Protein AF-A0A8W8NUX2-F1 (afdb_monomer_lite)

Foldseek 3Di:
DDDDDPDPPDDDDPVVVVVVVVPPCVQVDDPVRLVVDDAQDKDWDDDPLKIWIWGRHVGIDIFIDSPFDFPDDQDWDWDQDPVRDTDTHGDTRRRVVCVVPVCPVVVLCVQLPDDCPPVDDDPVVVVVSSVVSVVLVVVVVVCCVVDPQDDPPDDRCRSVNSVD

pLDDT: mean 74.93, std 14.91, range [36.78, 92.5]

Structure (mmCIF, N/CA/C/O backbone):
data_AF-A0A8W8NUX2-F1
#
_entry.id   AF-A0A8W8NUX2-F1
#
loop_
_atom_site.group_PDB
_atom_site.id
_atom_site.type_symbol
_atom_site.label_atom_id
_atom_site.label_alt_id
_atom_site.label_comp_id
_atom_site.label_asym_id
_atom_site.label_entity_id
_atom_site.label_seq_id
_atom_site.pdbx_PDB_ins_code
_atom_site.Cartn_x
_atom_site.Cartn_y
_atom_site.Cartn_z
_atom_site.occupancy
_atom_site.B_iso_or_equiv
_atom_site.auth_seq_id
_atom_site.auth_comp_id
_atom_site.auth_asym_id
_atom_site.auth_atom_id
_atom_site.pdbx_PDB_model_num
ATOM 1 N N . MET A 1 1 ? -48.167 16.333 -27.980 1.00 40.44 1 MET A N 1
ATOM 2 C CA . MET A 1 1 ? -46.763 15.933 -28.190 1.00 40.44 1 MET A CA 1
ATOM 3 C C . MET A 1 1 ? -46.136 15.987 -26.818 1.00 40.44 1 MET A C 1
ATOM 5 O O . MET A 1 1 ? -45.872 17.069 -26.327 1.00 40.44 1 MET A O 1
ATOM 9 N N . SER A 1 2 ? -46.186 14.846 -26.142 1.00 36.78 2 SER A N 1
ATOM 10 C CA . SER A 1 2 ? -45.838 14.656 -24.738 1.00 36.78 2 SER A CA 1
ATOM 11 C C . SER A 1 2 ? -44.334 14.479 -24.603 1.00 36.78 2 SER A C 1
ATOM 13 O O . SER A 1 2 ? -43.760 13.656 -25.316 1.00 36.78 2 SER A O 1
ATOM 15 N N . ASP A 1 3 ? -43.755 15.251 -23.692 1.00 39.81 3 ASP A N 1
ATOM 16 C CA . ASP A 1 3 ? -42.378 15.144 -23.232 1.00 39.81 3 ASP A CA 1
ATOM 17 C C . ASP A 1 3 ? -42.081 13.716 -22.756 1.00 39.81 3 ASP A C 1
ATOM 19 O O . ASP A 1 3 ? -42.798 13.162 -21.923 1.00 39.81 3 ASP A O 1
ATOM 23 N N . SER A 1 4 ? -41.033 13.115 -23.314 1.00 49.38 4 SER A N 1
ATOM 24 C CA . SER A 1 4 ? -40.472 11.834 -22.886 1.00 49.38 4 SER A CA 1
ATOM 25 C C . SER A 1 4 ? -38.969 12.010 -22.692 1.00 49.38 4 SER A C 1
ATOM 27 O O . SER A 1 4 ? -38.170 11.596 -23.527 1.00 49.38 4 SER A O 1
ATOM 29 N N . GLU A 1 5 ? -38.600 12.693 -21.617 1.00 44.50 5 GLU A N 1
ATOM 30 C CA . GLU A 1 5 ? -37.220 12.812 -21.137 1.00 44.50 5 GLU A CA 1
ATOM 31 C C . GLU A 1 5 ? -37.269 12.984 -19.610 1.00 44.50 5 GLU A C 1
ATOM 33 O O . GLU A 1 5 ? -37.022 14.054 -19.063 1.00 44.50 5 GLU A O 1
ATOM 38 N N . SER A 1 6 ? -37.697 11.939 -18.900 1.00 45.03 6 SER A N 1
ATOM 39 C CA . SER A 1 6 ? -37.721 11.945 -17.432 1.00 45.03 6 SER A CA 1
ATOM 40 C C . SER A 1 6 ? -37.634 10.533 -16.856 1.00 45.03 6 SER A C 1
ATOM 42 O O . SER A 1 6 ? -38.534 10.134 -16.138 1.00 45.03 6 SER A O 1
ATOM 44 N N . ASP A 1 7 ? -36.601 9.757 -17.192 1.00 41.69 7 ASP A N 1
ATOM 45 C CA . ASP A 1 7 ? -36.421 8.406 -16.620 1.00 41.69 7 ASP A CA 1
ATOM 46 C C . ASP A 1 7 ? -34.941 7.960 -16.561 1.00 41.69 7 ASP A C 1
ATOM 48 O O . ASP A 1 7 ? -34.638 6.787 -16.770 1.00 41.69 7 ASP A O 1
ATOM 52 N N . LEU A 1 8 ? -33.978 8.864 -16.319 1.00 41.22 8 LEU A N 1
ATOM 53 C CA . LEU A 1 8 ? -32.553 8.473 -16.272 1.00 41.22 8 LEU A CA 1
ATOM 54 C C . LEU A 1 8 ? -31.684 9.112 -15.172 1.00 41.22 8 LEU A C 1
ATOM 56 O O . LEU A 1 8 ? -30.469 9.057 -15.298 1.00 41.22 8 LEU A O 1
ATOM 60 N N . ASP A 1 9 ? -32.242 9.638 -14.077 1.00 43.09 9 ASP A N 1
ATOM 61 C CA . ASP A 1 9 ? -31.419 10.267 -13.017 1.00 43.09 9 ASP A CA 1
ATOM 62 C C . ASP A 1 9 ? -31.911 9.993 -11.579 1.00 43.09 9 ASP A C 1
ATOM 64 O O . ASP A 1 9 ? -31.866 10.862 -10.712 1.00 43.09 9 ASP A O 1
ATOM 68 N N . GLU A 1 10 ? -32.379 8.774 -11.281 1.00 42.22 10 GLU A N 1
ATOM 69 C CA . GLU A 1 10 ? -32.791 8.428 -9.905 1.00 42.22 10 GLU A CA 1
ATOM 70 C C . GLU A 1 10 ? -32.330 7.037 -9.438 1.00 42.22 10 GLU A C 1
ATOM 72 O O . GLU A 1 10 ? -33.014 6.359 -8.681 1.00 42.22 10 GLU A O 1
ATOM 77 N N . TRP A 1 11 ? -31.147 6.597 -9.877 1.00 43.09 11 TRP A N 1
ATOM 78 C CA . TRP A 1 11 ? -30.525 5.354 -9.401 1.00 43.09 11 TRP A CA 1
ATOM 79 C C . TRP A 1 11 ? -28.997 5.496 -9.331 1.00 43.09 11 TRP A C 1
ATOM 81 O O . TRP A 1 11 ? -28.315 5.191 -10.304 1.00 43.09 11 TRP A O 1
ATOM 91 N N . SER A 1 12 ? -28.443 5.932 -8.192 1.00 43.16 12 SER A N 1
ATOM 92 C CA . SER A 1 12 ? -27.054 5.564 -7.817 1.00 43.16 12 SER A CA 1
ATOM 93 C C . SER A 1 12 ? -26.646 5.875 -6.377 1.00 43.16 12 SER A C 1
ATOM 95 O O . SER A 1 12 ? -25.692 5.274 -5.890 1.00 43.16 12 SER A O 1
ATOM 97 N N . ASP A 1 13 ? -27.327 6.787 -5.677 1.00 39.59 13 ASP A N 1
ATOM 98 C CA . ASP A 1 13 ? -26.738 7.358 -4.452 1.00 39.59 13 ASP A CA 1
ATOM 99 C C . ASP A 1 13 ? -27.322 6.808 -3.140 1.00 39.59 13 ASP A C 1
ATOM 101 O O . ASP A 1 13 ? -26.646 6.837 -2.112 1.00 39.59 13 ASP A O 1
ATOM 105 N N . ALA A 1 14 ? -28.550 6.279 -3.149 1.00 41.34 14 ALA A N 1
ATOM 106 C CA . ALA A 1 14 ? -29.195 5.758 -1.938 1.00 41.34 14 ALA A CA 1
ATOM 107 C C . ALA A 1 14 ? -28.736 4.331 -1.582 1.00 41.34 14 ALA A C 1
ATOM 109 O O . ALA A 1 14 ? -28.456 4.047 -0.419 1.00 41.34 14 ALA A O 1
ATOM 110 N N . GLU A 1 15 ? -28.581 3.463 -2.583 1.00 45.12 15 GLU A N 1
ATOM 111 C CA . GLU A 1 15 ? -28.219 2.048 -2.401 1.00 45.12 15 GLU A CA 1
ATOM 112 C C . GLU A 1 15 ? -26.775 1.895 -1.881 1.00 45.12 15 GLU A C 1
ATOM 114 O O . GLU A 1 15 ? -26.514 1.168 -0.926 1.00 45.12 15 GLU A O 1
ATOM 119 N N . TYR A 1 16 ? -25.848 2.714 -2.396 1.00 43.38 16 TYR A N 1
ATOM 120 C CA . TYR A 1 16 ? -24.427 2.684 -2.022 1.00 43.38 16 TYR A CA 1
ATOM 121 C C . TYR A 1 16 ? -24.158 3.106 -0.563 1.00 43.38 16 TYR A C 1
ATOM 123 O O . TYR A 1 16 ? -23.152 2.728 0.042 1.00 43.38 16 TYR A O 1
ATOM 131 N N . VAL A 1 17 ? -25.039 3.929 0.015 1.00 44.38 17 VAL A N 1
ATOM 132 C CA . VAL A 1 17 ? -24.924 4.401 1.406 1.00 44.38 17 VAL A CA 1
ATOM 133 C C . VAL A 1 17 ? -25.551 3.407 2.386 1.00 44.38 17 VAL A C 1
ATOM 135 O O . VAL A 1 17 ? -25.125 3.349 3.544 1.00 44.38 17 VAL A O 1
ATOM 138 N N . ASP A 1 18 ? -26.518 2.602 1.944 1.00 49.53 18 ASP A N 1
ATOM 139 C CA . ASP A 1 18 ? -27.161 1.589 2.782 1.00 49.53 18 ASP A CA 1
ATOM 140 C C . ASP A 1 18 ? -26.286 0.342 2.978 1.00 49.53 18 ASP A C 1
ATOM 142 O O . ASP A 1 18 ? -26.246 -0.187 4.090 1.00 49.53 18 ASP A O 1
ATOM 146 N N . ASP A 1 19 ? -25.449 -0.029 2.006 1.00 51.81 19 ASP A N 1
ATOM 147 C CA . ASP A 1 19 ? -24.466 -1.117 2.162 1.00 51.81 19 ASP A CA 1
ATOM 148 C C . ASP A 1 19 ? -23.425 -0.832 3.262 1.00 51.81 19 ASP A C 1
ATOM 150 O O . ASP A 1 19 ? -22.966 -1.724 3.979 1.00 51.81 19 ASP A O 1
ATOM 154 N N . LEU A 1 20 ? -23.074 0.443 3.462 1.00 52.81 20 LEU A N 1
ATOM 155 C CA . LEU A 1 20 ? -22.182 0.884 4.541 1.00 52.81 20 LEU A CA 1
ATOM 156 C C . LEU A 1 20 ? -22.854 0.854 5.921 1.00 52.81 20 LEU A C 1
ATOM 158 O O . LEU A 1 20 ? -22.151 0.754 6.927 1.00 52.81 20 LEU A O 1
ATOM 162 N N . LYS A 1 21 ? -24.190 0.930 5.974 1.00 59.62 21 LYS A N 1
ATOM 163 C CA . LYS A 1 21 ? -24.982 0.724 7.198 1.00 59.62 21 LYS A CA 1
ATOM 164 C C . LYS A 1 21 ? -25.287 -0.756 7.451 1.00 59.62 21 LYS A C 1
ATOM 166 O O . LYS A 1 21 ? -25.570 -1.104 8.593 1.00 59.62 21 LYS A O 1
ATOM 171 N N . ALA A 1 22 ? -25.238 -1.604 6.419 1.00 58.16 22 ALA A N 1
ATOM 172 C CA . ALA A 1 22 ? -25.457 -3.048 6.528 1.00 58.16 22 ALA A CA 1
ATOM 173 C C . ALA A 1 22 ? -24.352 -3.742 7.340 1.00 58.16 22 ALA A C 1
ATOM 175 O O . ALA A 1 22 ? -24.603 -4.717 8.050 1.00 58.16 22 ALA A O 1
ATOM 176 N N . PHE A 1 23 ? -23.131 -3.200 7.302 1.00 61.91 23 PHE A N 1
ATOM 177 C CA . PHE A 1 23 ? -22.103 -3.547 8.274 1.00 61.91 23 PHE A CA 1
ATOM 178 C C . PHE A 1 23 ? -22.431 -2.878 9.604 1.00 61.91 23 PHE A C 1
ATOM 180 O O . PHE A 1 23 ? -22.170 -1.692 9.796 1.00 61.91 23 PHE A O 1
ATOM 187 N N . ASP A 1 24 ? -23.006 -3.675 10.501 1.00 61.78 24 ASP A N 1
ATOM 188 C CA . ASP A 1 24 ? -23.378 -3.303 11.862 1.00 61.78 24 ASP A CA 1
ATOM 189 C C . ASP A 1 24 ? -22.364 -2.320 12.481 1.00 61.78 24 ASP A C 1
ATOM 191 O O . ASP A 1 24 ? -21.147 -2.569 12.475 1.00 61.78 24 ASP A O 1
ATOM 195 N N . LEU A 1 25 ? -22.863 -1.202 13.027 1.00 63.38 25 LEU A N 1
ATOM 196 C CA . LEU A 1 25 ? -22.059 -0.133 13.654 1.00 63.38 25 LEU A CA 1
ATOM 197 C C . LEU A 1 25 ? -21.085 -0.677 14.713 1.00 63.38 25 LEU A C 1
ATOM 199 O O . LEU A 1 25 ? -20.059 -0.060 14.999 1.00 63.38 25 LEU A O 1
ATOM 203 N N . ASP A 1 26 ? -21.373 -1.865 15.237 1.00 73.31 26 ASP A N 1
ATOM 204 C CA . ASP A 1 26 ? -20.578 -2.613 16.197 1.00 73.31 26 ASP A CA 1
ATOM 205 C C . ASP A 1 26 ? -19.160 -2.954 15.722 1.00 73.31 26 ASP A C 1
ATOM 207 O O . ASP A 1 26 ? -18.264 -3.121 16.561 1.00 73.31 26 ASP A O 1
ATOM 211 N N . LEU A 1 27 ? -18.898 -3.052 14.411 1.00 81.44 27 LEU A N 1
ATOM 212 C CA . LEU A 1 27 ? -17.530 -3.270 13.923 1.00 81.44 27 LEU A CA 1
ATOM 213 C C . LEU A 1 27 ? -16.672 -2.003 14.080 1.00 81.44 27 LEU A C 1
ATOM 215 O O . LEU A 1 27 ? -15.471 -2.090 14.362 1.00 81.44 27 LEU A O 1
ATOM 219 N N . VAL A 1 28 ? -17.278 -0.821 13.938 1.00 82.50 28 VAL A N 1
ATOM 220 C CA . VAL A 1 28 ? -16.590 0.470 14.030 1.00 82.50 28 VAL A CA 1
ATOM 221 C C . VAL A 1 28 ? -16.420 0.857 15.497 1.00 82.50 28 VAL A C 1
ATOM 223 O O . VAL A 1 28 ? -17.295 1.432 16.134 1.00 82.50 28 VAL A O 1
ATOM 226 N N . LYS A 1 29 ? -15.236 0.582 16.048 1.00 82.19 29 LYS A N 1
ATOM 227 C CA . LYS A 1 29 ? -14.928 0.891 17.449 1.00 82.19 29 LYS A CA 1
ATOM 228 C C . LYS A 1 29 ? -14.687 2.384 17.662 1.00 82.19 29 LYS A C 1
ATOM 230 O O . LYS A 1 29 ? -13.935 3.029 16.920 1.00 82.19 29 LYS A O 1
ATOM 235 N N . SER A 1 30 ? -15.225 2.917 18.759 1.00 84.50 30 SER A N 1
ATOM 236 C CA . SER A 1 30 ? -14.923 4.279 19.208 1.00 84.50 30 SER A CA 1
ATOM 237 C C . SER A 1 30 ? -13.442 4.427 19.583 1.00 84.50 30 SER A C 1
ATOM 239 O O . SER A 1 30 ? -12.753 3.465 19.927 1.00 84.50 30 SER A O 1
ATOM 241 N N . LYS A 1 31 ? -12.914 5.659 19.584 1.00 82.25 31 LYS A N 1
ATOM 242 C CA . LYS A 1 31 ? -11.510 5.930 19.959 1.00 82.25 31 LYS A CA 1
ATOM 243 C C . LYS A 1 31 ? -11.175 5.447 21.375 1.00 82.25 31 LYS A C 1
ATOM 245 O O . LYS A 1 31 ? -10.031 5.065 21.623 1.00 82.25 31 LYS A O 1
ATOM 250 N N . SER A 1 32 ? -12.133 5.502 22.300 1.00 85.56 32 SER A N 1
ATOM 251 C CA . SER A 1 32 ? -11.970 5.032 23.682 1.00 85.56 32 SER A CA 1
ATOM 252 C C . SER A 1 32 ? -11.866 3.506 23.748 1.00 85.56 32 SER A C 1
ATOM 254 O O . SER A 1 32 ? -10.977 2.985 24.418 1.00 85.56 32 SER A O 1
ATOM 256 N N . GLU A 1 33 ? -12.712 2.797 23.008 1.00 84.94 33 GLU A N 1
ATOM 257 C CA . GLU A 1 33 ? -12.720 1.333 22.899 1.00 84.94 33 GLU A CA 1
ATOM 258 C C . GLU A 1 33 ? -11.460 0.828 22.199 1.00 84.94 33 GLU A C 1
ATOM 260 O O . GLU A 1 33 ? -10.747 -0.028 22.719 1.00 84.94 33 GLU A O 1
ATOM 265 N N . ALA A 1 34 ? -11.09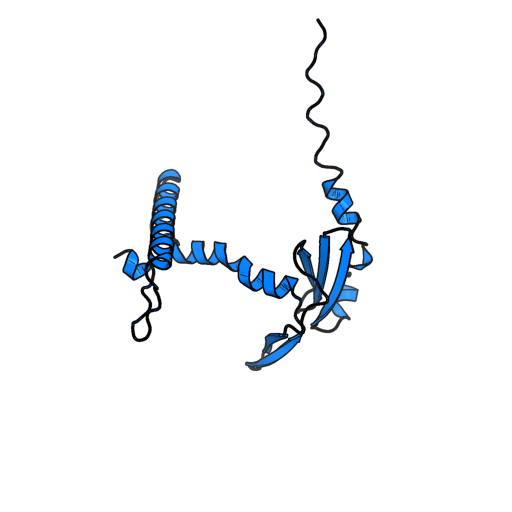1 1.463 21.087 1.00 84.62 34 ALA A N 1
ATOM 266 C CA . ALA A 1 34 ? -9.881 1.169 20.332 1.00 84.62 34 ALA A CA 1
ATOM 267 C C . ALA A 1 34 ? -8.585 1.333 21.146 1.00 84.62 34 ALA A C 1
ATOM 269 O O . ALA A 1 34 ? -7.553 0.795 20.750 1.00 84.62 34 ALA A O 1
ATOM 270 N N . ARG A 1 35 ? -8.585 2.107 22.242 1.00 85.12 35 ARG A N 1
ATOM 271 C CA . ARG A 1 35 ? -7.427 2.239 23.148 1.00 85.12 35 ARG A CA 1
ATOM 272 C C . ARG A 1 35 ? -7.321 1.099 24.157 1.00 85.12 35 ARG A C 1
ATOM 274 O O . ARG A 1 35 ? -6.215 0.829 24.608 1.00 85.12 35 ARG A O 1
ATOM 281 N N . LYS A 1 36 ? -8.443 0.472 24.513 1.00 89.19 36 LYS A N 1
ATOM 282 C CA . LYS A 1 36 ? -8.492 -0.642 25.471 1.00 89.19 36 LYS A CA 1
ATOM 283 C C . LYS A 1 36 ? -8.071 -1.967 24.833 1.00 89.19 36 LYS A C 1
ATOM 285 O O . LYS A 1 36 ? -7.644 -2.871 25.540 1.00 89.19 36 LYS A O 1
ATOM 290 N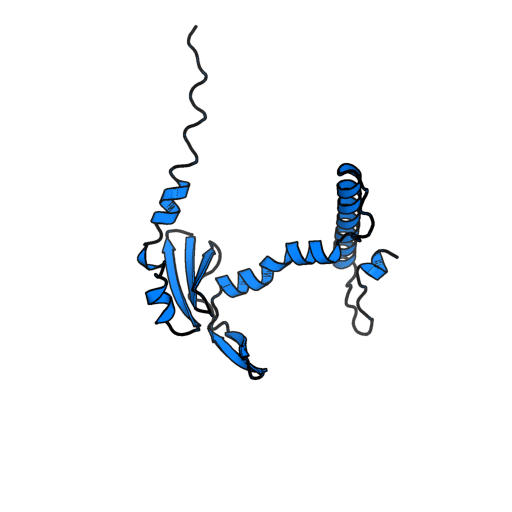 N . LEU A 1 37 ? -8.193 -2.075 23.512 1.00 87.81 37 LEU A N 1
ATOM 291 C CA . LEU A 1 37 ? -7.891 -3.296 22.774 1.00 87.81 37 LEU A CA 1
ATOM 292 C C . LEU A 1 37 ? -6.377 -3.503 22.596 1.00 87.81 37 LEU A C 1
ATOM 294 O O . LEU A 1 37 ? -5.656 -2.540 22.299 1.00 87.81 37 LEU A O 1
ATOM 298 N N . PRO A 1 38 ? -5.886 -4.748 22.748 1.00 87.56 38 PRO A N 1
ATOM 299 C CA . PRO A 1 38 ? -4.479 -5.067 22.557 1.00 87.56 38 PRO A CA 1
ATOM 300 C C . PRO A 1 38 ? -4.074 -4.940 21.083 1.00 87.56 38 PRO A C 1
ATOM 302 O O . PRO A 1 38 ? -4.888 -5.065 20.167 1.00 87.56 38 PRO A O 1
ATOM 305 N N . ARG A 1 39 ? -2.781 -4.707 20.844 1.00 84.50 39 ARG A N 1
ATOM 306 C CA . ARG A 1 39 ? -2.213 -4.723 19.491 1.00 84.50 39 ARG A CA 1
ATOM 307 C C . ARG A 1 39 ? -2.269 -6.143 18.923 1.00 84.50 39 ARG A C 1
ATOM 309 O O . ARG A 1 39 ? -1.882 -7.081 19.609 1.00 84.50 39 ARG A O 1
ATOM 316 N N . GLY A 1 40 ? -2.720 -6.278 17.681 1.00 81.81 40 GLY A N 1
ATOM 317 C CA . GLY A 1 40 ? -3.020 -7.557 17.038 1.00 81.81 40 GLY A CA 1
ATOM 318 C C . GLY A 1 40 ? -4.473 -8.010 17.210 1.00 81.81 40 GLY A C 1
ATOM 319 O O . GLY A 1 40 ? -4.840 -9.035 16.650 1.00 81.81 40 GLY A O 1
ATOM 320 N N . TYR A 1 41 ? -5.313 -7.266 17.944 1.00 86.56 41 TYR A N 1
ATOM 321 C CA . TYR A 1 41 ? -6.752 -7.535 17.967 1.00 86.56 41 TYR A CA 1
ATOM 322 C C . TYR A 1 41 ? -7.346 -7.410 16.560 1.00 86.56 41 TYR A C 1
ATOM 324 O O . TYR A 1 41 ? -7.032 -6.458 15.838 1.00 86.56 41 TYR A O 1
ATOM 332 N N . PHE A 1 42 ? -8.231 -8.337 16.206 1.00 86.88 42 PHE A N 1
ATOM 333 C CA . PHE A 1 42 ? -9.007 -8.286 14.978 1.00 86.88 42 PHE A CA 1
ATOM 334 C C . PHE A 1 42 ? -10.443 -8.759 15.218 1.00 86.88 42 PHE A C 1
ATOM 336 O O . PHE A 1 42 ? -10.697 -9.551 16.123 1.00 86.88 42 PHE A O 1
ATOM 343 N N . ASP A 1 43 ? -11.366 -8.251 14.410 1.00 87.19 43 ASP A N 1
ATOM 344 C CA . ASP A 1 43 ? -12.769 -8.672 14.342 1.00 87.19 43 ASP A CA 1
ATOM 345 C C . ASP A 1 43 ? -13.230 -8.533 12.885 1.00 87.19 43 ASP A C 1
ATOM 347 O O . ASP A 1 43 ? -12.613 -7.808 12.096 1.00 87.19 43 ASP A O 1
ATOM 351 N N . TRP A 1 44 ? -14.286 -9.238 12.501 1.00 86.56 44 TRP A N 1
ATOM 352 C CA . TRP A 1 44 ? -14.788 -9.207 11.133 1.00 86.56 44 TRP A CA 1
ATOM 353 C C . TRP A 1 44 ? -16.287 -9.479 11.058 1.00 86.56 44 TRP A C 1
ATOM 355 O O . TRP A 1 44 ? -16.876 -10.124 11.925 1.00 86.56 44 TRP A O 1
ATOM 365 N N . ARG A 1 45 ? -16.912 -8.957 10.006 1.00 86.06 45 ARG A N 1
ATOM 366 C CA . ARG A 1 45 ? -18.312 -9.188 9.656 1.00 86.06 45 ARG A CA 1
ATOM 367 C C . ARG A 1 45 ? -18.396 -9.493 8.172 1.00 86.06 45 ARG A C 1
ATOM 369 O O . ARG A 1 45 ? -17.638 -8.935 7.381 1.00 86.06 45 ARG A O 1
ATOM 376 N N . GLN A 1 46 ? -19.314 -10.374 7.820 1.00 84.50 46 GLN A N 1
ATOM 377 C CA . GLN A 1 46 ? -19.643 -10.673 6.440 1.00 84.50 46 GLN A CA 1
ATOM 378 C C . GLN A 1 46 ? -21.093 -10.280 6.203 1.00 84.50 46 GLN A C 1
ATOM 380 O O . GLN A 1 46 ? -21.963 -10.604 7.011 1.00 84.50 46 GLN A O 1
ATOM 385 N N . TYR A 1 47 ? -21.318 -9.574 5.108 1.00 84.12 47 TYR A N 1
ATOM 386 C CA . TYR A 1 47 ? -22.633 -9.288 4.575 1.00 84.12 47 TYR A CA 1
ATOM 387 C C . TYR A 1 47 ? -22.611 -9.716 3.113 1.00 84.12 47 TYR A C 1
ATOM 389 O O . TYR A 1 47 ? -21.845 -9.162 2.325 1.00 84.12 47 TYR A O 1
ATOM 397 N N . ASP A 1 48 ? -23.393 -10.744 2.790 1.00 84.00 48 ASP A N 1
ATOM 398 C CA . ASP A 1 48 ? -23.405 -11.370 1.467 1.00 84.00 48 ASP A CA 1
ATOM 399 C C . ASP A 1 48 ? -21.984 -11.785 1.009 1.00 84.00 48 ASP A C 1
ATOM 401 O O . ASP A 1 48 ? -21.278 -12.487 1.747 1.00 84.00 48 ASP A O 1
ATOM 405 N N . ASP A 1 49 ? -21.528 -11.309 -0.152 1.00 83.44 49 ASP A N 1
ATOM 406 C CA . ASP A 1 49 ? -20.183 -11.548 -0.696 1.00 83.44 49 ASP A CA 1
ATOM 407 C C . ASP A 1 49 ? -19.118 -10.550 -0.193 1.00 83.44 49 ASP A C 1
ATOM 409 O O . ASP A 1 49 ? -17.951 -10.592 -0.600 1.00 83.44 49 ASP A O 1
ATOM 413 N N . MET A 1 50 ? -19.486 -9.627 0.697 1.00 85.12 50 MET A N 1
ATOM 414 C CA . MET A 1 50 ? -18.599 -8.587 1.208 1.00 85.12 50 MET A CA 1
ATOM 415 C C . MET A 1 50 ? -18.162 -8.867 2.643 1.00 85.12 50 MET A C 1
ATOM 417 O O . MET A 1 50 ? -18.950 -9.191 3.528 1.00 85.12 50 MET A O 1
ATOM 421 N N . ILE A 1 51 ? -16.871 -8.678 2.903 1.00 86.31 51 ILE A N 1
ATOM 422 C CA . ILE A 1 51 ? -16.247 -8.935 4.197 1.00 86.31 51 ILE A CA 1
ATOM 423 C C . ILE A 1 51 ? -15.585 -7.652 4.687 1.00 86.31 51 ILE A C 1
ATOM 425 O O . ILE A 1 51 ? -14.648 -7.127 4.077 1.00 86.31 51 ILE A O 1
ATOM 429 N N . ALA A 1 52 ? -16.058 -7.166 5.829 1.00 87.50 52 ALA A N 1
ATOM 430 C CA . ALA A 1 52 ? -15.464 -6.062 6.558 1.00 87.50 52 ALA A CA 1
ATOM 431 C C . ALA A 1 52 ? -14.610 -6.616 7.701 1.00 87.50 52 ALA A C 1
ATOM 433 O O . ALA A 1 52 ? -15.075 -7.382 8.540 1.00 87.50 52 ALA A O 1
ATOM 434 N N . THR A 1 53 ? -13.346 -6.215 7.754 1.00 87.25 53 THR A N 1
ATOM 435 C CA . THR A 1 53 ? -12.396 -6.626 8.796 1.00 87.25 53 THR A CA 1
ATOM 436 C C . THR A 1 53 ? -11.859 -5.397 9.512 1.00 87.25 53 THR A C 1
ATOM 438 O O . THR A 1 53 ? -11.599 -4.368 8.885 1.00 87.25 53 THR A O 1
ATOM 441 N N . CYS A 1 54 ? -11.665 -5.493 10.823 1.00 88.25 54 CYS A N 1
ATOM 442 C CA . CYS A 1 54 ? -10.969 -4.486 11.605 1.00 88.25 54 CYS A CA 1
ATOM 443 C C . CYS A 1 54 ? -9.699 -5.071 12.223 1.00 88.25 54 CYS A C 1
ATOM 445 O O . CYS A 1 54 ? -9.648 -6.237 12.611 1.00 88.25 54 CYS A O 1
ATOM 447 N N . TRP A 1 55 ? -8.659 -4.245 12.303 1.00 88.06 55 TRP A N 1
ATOM 448 C CA . TRP A 1 55 ? -7.361 -4.620 12.842 1.00 88.06 55 TRP A CA 1
ATOM 449 C C . TRP A 1 55 ? -6.789 -3.538 13.730 1.00 88.06 55 TRP A C 1
ATOM 451 O O . TRP A 1 55 ? -6.749 -2.357 13.364 1.00 88.06 55 TRP A O 1
ATOM 461 N N . LYS A 1 56 ? -6.249 -3.949 14.871 1.00 88.06 56 LYS A N 1
ATOM 462 C CA . LYS A 1 56 ? -5.569 -3.059 15.795 1.00 88.06 56 LYS A CA 1
ATOM 463 C C . LYS A 1 56 ? -4.058 -3.154 15.638 1.00 88.06 56 LYS A C 1
ATOM 465 O O . LYS A 1 56 ? -3.415 -4.018 16.225 1.00 88.06 56 LYS A O 1
ATOM 470 N N . ASP A 1 57 ? -3.468 -2.172 14.963 1.00 84.12 57 ASP A N 1
ATOM 471 C CA . ASP A 1 57 ? -2.031 -1.903 15.080 1.00 84.12 57 ASP A CA 1
ATOM 472 C C . ASP A 1 57 ? -1.794 -0.798 16.131 1.00 84.12 57 ASP A C 1
ATOM 474 O O . ASP A 1 57 ? -2.279 -0.882 17.261 1.00 84.12 57 ASP A O 1
ATOM 478 N N . LYS A 1 58 ? -1.108 0.301 15.783 1.00 83.69 58 LYS A N 1
ATOM 479 C CA . LYS A 1 58 ? -1.095 1.514 16.624 1.00 83.69 58 LYS A CA 1
ATOM 480 C C . LYS A 1 58 ? -2.486 2.159 16.683 1.00 83.69 58 LYS A C 1
ATOM 482 O O . LYS A 1 58 ? -2.943 2.615 17.733 1.00 83.69 58 LYS A O 1
ATOM 487 N N . LYS A 1 59 ? -3.182 2.179 15.548 1.00 85.62 59 LYS A N 1
ATOM 488 C CA . LYS A 1 59 ? -4.555 2.673 15.377 1.00 85.62 59 LYS A CA 1
ATOM 489 C C . LYS A 1 59 ? -5.431 1.536 14.851 1.00 85.62 59 LYS A C 1
ATOM 491 O O . LYS A 1 59 ? -4.893 0.541 14.375 1.00 85.62 59 LYS A O 1
ATOM 496 N N . MET A 1 60 ? -6.748 1.689 14.980 1.00 85.62 60 MET A N 1
ATOM 497 C CA . MET A 1 60 ? -7.672 0.799 14.281 1.00 85.62 60 MET A CA 1
ATOM 498 C C . MET A 1 60 ? -7.610 1.077 12.786 1.00 85.62 60 MET A C 1
ATOM 500 O O . MET A 1 60 ? -7.593 2.240 12.377 1.00 85.62 60 MET A O 1
ATOM 504 N N . VAL A 1 61 ? -7.545 0.005 12.011 1.00 88.62 61 VAL A N 1
ATOM 505 C CA . VAL A 1 61 ? -7.584 -0.002 10.553 1.00 88.62 61 VAL A CA 1
ATOM 506 C C . VAL A 1 61 ? -8.755 -0.877 10.144 1.00 88.62 61 VAL A C 1
ATOM 508 O O . VAL A 1 61 ? -8.976 -1.924 10.747 1.00 88.62 61 VAL A O 1
ATOM 511 N N . TYR A 1 62 ? -9.496 -0.436 9.140 1.00 88.50 62 TYR A N 1
ATOM 512 C CA . TYR A 1 62 ? -10.637 -1.155 8.601 1.00 88.50 62 TYR A CA 1
ATOM 513 C C . TYR A 1 62 ? -10.330 -1.512 7.153 1.00 88.50 62 TYR A C 1
ATOM 515 O O . TYR A 1 62 ? -9.804 -0.677 6.414 1.00 88.50 62 TYR A O 1
ATOM 523 N N . PHE A 1 63 ? -10.642 -2.740 6.763 1.00 87.38 63 PHE A N 1
ATOM 524 C CA . PHE A 1 63 ? -10.552 -3.193 5.384 1.00 87.38 63 PHE A CA 1
ATOM 525 C C . PHE A 1 63 ? -11.900 -3.739 4.955 1.00 87.38 63 PHE A C 1
ATOM 527 O O . PHE A 1 63 ? -12.564 -4.429 5.726 1.00 87.38 63 PHE A O 1
ATOM 534 N N . LEU A 1 64 ? -12.248 -3.466 3.708 1.00 87.75 64 LEU A N 1
ATOM 535 C CA . LEU A 1 64 ? -13.411 -4.017 3.042 1.00 87.75 64 LEU A CA 1
ATOM 536 C C . LEU A 1 64 ? -12.919 -4.823 1.848 1.00 87.75 64 LEU A C 1
ATOM 538 O O . LEU A 1 64 ? -12.031 -4.374 1.120 1.00 87.75 64 LEU A O 1
ATOM 542 N N . SER A 1 65 ? -13.431 -6.034 1.692 1.00 85.75 65 SER A N 1
ATOM 543 C CA . SER A 1 65 ? -12.926 -6.973 0.703 1.00 85.75 65 SER A CA 1
ATOM 544 C C . SER A 1 65 ? -14.006 -7.960 0.288 1.00 85.75 65 SER A C 1
ATOM 546 O O . SER A 1 65 ? -14.731 -8.458 1.134 1.00 85.75 65 SER A O 1
ATOM 548 N N . THR A 1 66 ? -14.033 -8.326 -0.988 1.00 86.56 66 THR A N 1
ATOM 549 C CA . THR A 1 66 ? -14.879 -9.405 -1.530 1.00 86.56 66 THR A CA 1
ATOM 550 C C . THR A 1 66 ? -14.121 -10.720 -1.730 1.00 86.56 66 THR A C 1
ATOM 552 O O . THR A 1 66 ? -14.708 -11.756 -2.000 1.00 86.56 66 THR A O 1
ATOM 555 N N . CYS A 1 67 ? -12.788 -10.701 -1.623 1.00 76.38 67 CYS A N 1
ATOM 556 C CA . CYS A 1 67 ? -11.935 -11.817 -2.046 1.00 76.38 67 CYS A CA 1
ATOM 557 C C . CYS A 1 67 ? -11.187 -12.536 -0.913 1.00 76.38 67 CYS A C 1
ATOM 559 O O . CYS A 1 67 ? -10.460 -13.493 -1.177 1.00 76.38 67 CYS A O 1
ATOM 561 N N . ASN A 1 68 ? -11.330 -12.088 0.336 1.00 73.31 68 ASN A N 1
ATOM 562 C CA . ASN A 1 68 ? -10.499 -12.543 1.450 1.00 73.31 68 ASN A CA 1
ATOM 563 C C . ASN A 1 68 ? -11.353 -13.254 2.497 1.00 73.31 68 ASN A C 1
ATOM 565 O O . ASN A 1 68 ? -12.215 -12.625 3.098 1.00 73.31 68 ASN A O 1
ATOM 569 N N . VAL A 1 69 ? -11.074 -14.535 2.754 1.00 70.56 69 VAL A N 1
ATOM 570 C CA . VAL A 1 69 ? -11.742 -15.311 3.810 1.00 70.56 69 VAL A CA 1
ATOM 571 C C . VAL A 1 69 ? -10.989 -15.120 5.135 1.00 70.56 69 VAL A C 1
ATOM 573 O O . VAL A 1 69 ? -9.812 -15.479 5.207 1.00 70.56 69 VAL A O 1
ATOM 576 N N . PRO A 1 70 ? -11.627 -14.585 6.188 1.00 63.72 70 PRO A N 1
ATOM 577 C CA . PRO A 1 70 ? -10.960 -14.237 7.444 1.00 63.72 70 PRO A CA 1
ATOM 578 C C . PRO A 1 70 ? -10.539 -15.450 8.288 1.00 63.72 70 PRO A C 1
ATOM 580 O O . PRO A 1 70 ? -9.666 -15.312 9.138 1.00 63.72 70 PRO A O 1
ATOM 583 N N . GLU A 1 71 ? -11.100 -16.638 8.041 1.00 65.88 71 GLU A N 1
ATOM 584 C CA . GLU A 1 71 ? -10.728 -17.884 8.736 1.00 65.88 71 GLU A CA 1
ATOM 585 C C . GLU A 1 71 ? -9.425 -18.523 8.229 1.00 65.88 71 GLU A C 1
ATOM 587 O O . GLU A 1 71 ? -8.890 -19.435 8.864 1.00 65.88 71 GLU A O 1
ATOM 592 N N . LYS A 1 72 ? -8.888 -18.069 7.090 1.00 56.72 72 LYS A N 1
ATOM 593 C CA . LYS A 1 72 ? -7.666 -18.639 6.524 1.00 56.72 72 LYS A CA 1
ATOM 594 C C . LYS A 1 72 ? -6.424 -17.896 7.013 1.00 56.72 72 LYS A C 1
ATOM 596 O O . LYS A 1 72 ? -6.169 -16.773 6.605 1.00 56.72 72 LYS A O 1
ATOM 601 N N . GLU A 1 73 ? -5.609 -18.639 7.761 1.00 56.25 73 GLU A N 1
ATOM 602 C CA . GLU A 1 73 ? -4.158 -18.486 7.952 1.00 56.25 73 GLU A CA 1
ATOM 603 C C . GLU A 1 73 ? -3.682 -17.619 9.130 1.00 56.25 73 GLU A C 1
ATOM 605 O O . GLU A 1 73 ? -4.018 -16.449 9.282 1.00 56.25 73 GLU A O 1
ATOM 610 N N . ASN A 1 74 ? -2.787 -18.215 9.931 1.00 58.34 74 ASN A N 1
ATOM 611 C CA . ASN A 1 74 ? -1.969 -17.553 10.949 1.00 58.34 74 ASN A CA 1
ATOM 612 C C . ASN A 1 74 ? -0.905 -16.670 10.274 1.00 58.34 74 ASN A C 1
ATOM 614 O O . ASN A 1 74 ? 0.292 -16.960 10.340 1.00 58.34 74 ASN A O 1
ATOM 618 N N . LEU A 1 75 ? -1.327 -15.625 9.565 1.00 65.06 75 LEU A N 1
ATOM 619 C CA . LEU A 1 75 ? -0.407 -14.654 8.988 1.00 65.06 75 LEU A CA 1
ATOM 620 C C . LEU A 1 75 ? 0.228 -13.858 10.127 1.00 65.06 75 LEU A C 1
ATOM 622 O O . LEU A 1 75 ? -0.459 -13.358 11.015 1.00 65.06 75 LEU A O 1
ATOM 626 N N . THR A 1 76 ? 1.554 -13.750 10.123 1.00 68.25 76 THR A N 1
ATOM 627 C CA . THR A 1 76 ? 2.281 -12.941 11.102 1.00 68.25 76 THR A CA 1
ATOM 628 C C . THR A 1 76 ? 2.973 -11.778 10.413 1.00 68.25 76 THR A C 1
ATOM 630 O O . THR A 1 76 ? 3.689 -11.933 9.422 1.00 68.25 76 THR A O 1
ATOM 633 N N . VAL A 1 77 ? 2.789 -10.577 10.960 1.00 65.06 77 VAL A N 1
ATOM 634 C CA . VAL A 1 77 ? 3.536 -9.395 10.530 1.00 65.06 77 VAL A CA 1
ATOM 635 C C . VAL A 1 77 ? 4.633 -9.093 11.533 1.00 65.06 77 VAL A C 1
ATOM 637 O O . VAL A 1 77 ? 4.394 -8.786 12.704 1.00 65.06 77 VAL A O 1
ATOM 640 N N . LYS A 1 78 ? 5.866 -9.117 11.028 1.00 76.56 78 LYS A N 1
ATOM 641 C CA . LYS A 1 78 ? 7.063 -8.683 11.746 1.00 76.56 78 LYS A CA 1
ATOM 642 C C . LYS A 1 78 ? 7.072 -7.164 11.858 1.00 76.56 78 LYS A C 1
ATOM 644 O O . LYS A 1 78 ? 7.047 -6.447 10.856 1.00 76.56 78 LYS A O 1
ATOM 649 N N . ARG A 1 79 ? 7.135 -6.649 13.083 1.00 73.00 79 ARG A N 1
ATOM 650 C CA . ARG A 1 79 ? 7.261 -5.215 13.362 1.00 73.00 79 ARG A CA 1
ATOM 651 C C . ARG A 1 79 ? 8.485 -4.960 14.224 1.00 73.00 79 ARG A C 1
ATOM 653 O O . ARG A 1 79 ? 8.666 -5.581 15.266 1.00 73.00 79 ARG A O 1
ATOM 660 N N . HIS A 1 80 ? 9.286 -3.981 13.818 1.00 74.19 80 HIS A N 1
ATOM 661 C CA . HIS A 1 80 ? 10.376 -3.485 14.647 1.00 74.19 80 HIS A CA 1
ATOM 662 C C . HIS A 1 80 ? 9.822 -2.609 15.773 1.00 74.19 80 HIS A C 1
ATOM 664 O O . HIS A 1 80 ? 9.017 -1.698 15.549 1.00 74.19 80 HIS A O 1
ATOM 670 N N . ASN A 1 81 ? 10.255 -2.895 16.993 1.00 70.56 81 ASN A N 1
ATOM 671 C CA . ASN A 1 81 ? 10.026 -2.051 18.152 1.00 70.56 81 ASN A CA 1
ATOM 672 C C . ASN A 1 81 ? 11.024 -0.875 18.160 1.00 70.56 81 ASN A C 1
ATOM 674 O O . ASN A 1 81 ? 12.045 -0.898 17.474 1.00 70.56 81 ASN A O 1
ATOM 678 N N . LYS A 1 82 ? 10.762 0.137 18.994 1.00 70.00 82 LYS A N 1
ATOM 679 C CA . LYS A 1 82 ? 11.662 1.265 19.286 1.00 70.00 82 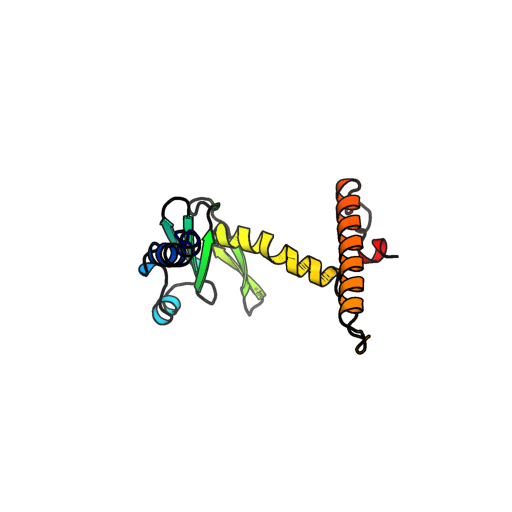LYS A CA 1
ATOM 680 C C . LYS A 1 82 ? 13.073 0.809 19.693 1.00 70.00 82 LYS A C 1
ATOM 682 O O . LYS A 1 82 ? 14.032 1.525 19.443 1.00 70.00 82 LYS A O 1
ATOM 687 N N . TYR A 1 83 ? 13.194 -0.386 20.268 1.00 72.00 83 TYR A N 1
ATOM 688 C CA . TYR A 1 83 ? 14.458 -1.003 20.684 1.00 72.00 83 TYR A CA 1
ATOM 689 C C . TYR A 1 83 ? 15.082 -1.916 19.611 1.00 72.00 83 TYR A C 1
ATOM 691 O O . TYR A 1 83 ? 15.909 -2.761 19.927 1.00 72.00 83 TYR A O 1
ATOM 699 N N . CYS A 1 84 ? 14.662 -1.789 18.347 1.00 63.12 84 CYS A N 1
ATOM 700 C CA . CYS A 1 84 ? 15.096 -2.617 17.212 1.00 63.12 84 CYS A CA 1
ATOM 701 C C . CYS A 1 84 ? 14.759 -4.121 17.312 1.00 63.12 84 CYS A C 1
ATOM 703 O O . CYS A 1 84 ? 15.053 -4.880 16.392 1.00 63.12 84 CYS A O 1
ATOM 705 N N . THR A 1 85 ? 14.083 -4.560 18.375 1.00 70.81 85 THR A N 1
ATOM 706 C CA . THR A 1 85 ? 13.571 -5.929 18.522 1.00 70.81 85 THR A CA 1
ATOM 707 C C . THR A 1 85 ? 12.444 -6.194 17.524 1.00 70.81 85 THR A C 1
ATOM 709 O O . THR A 1 85 ? 11.542 -5.365 17.380 1.00 70.81 85 THR A O 1
ATOM 712 N N . VAL A 1 86 ? 12.472 -7.343 16.850 1.00 75.19 86 VAL A N 1
ATOM 713 C CA . VAL A 1 86 ? 11.395 -7.784 15.955 1.00 75.19 86 VAL A CA 1
ATOM 714 C C . VAL A 1 86 ? 10.345 -8.514 16.785 1.00 75.19 86 VAL A C 1
ATOM 716 O O . VAL A 1 86 ? 10.644 -9.539 17.386 1.00 75.19 86 VAL A O 1
ATOM 719 N N . ALA A 1 87 ? 9.130 -7.974 16.830 1.00 74.19 87 ALA A N 1
ATOM 720 C CA . ALA A 1 87 ? 7.970 -8.633 17.418 1.00 74.19 87 ALA A 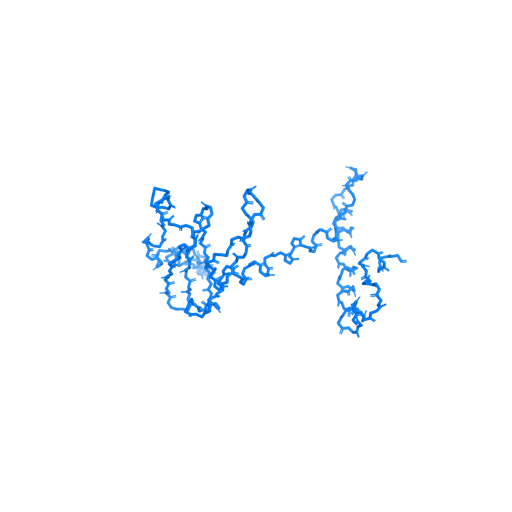CA 1
ATOM 721 C C . ALA A 1 87 ? 7.031 -9.104 16.302 1.00 74.19 87 ALA A C 1
ATOM 723 O O . ALA A 1 87 ? 6.821 -8.385 15.320 1.00 74.19 87 ALA A O 1
ATOM 724 N N . GLU A 1 88 ? 6.480 -10.303 16.457 1.00 74.62 88 GLU A N 1
ATOM 725 C CA . GLU A 1 88 ? 5.507 -10.886 15.535 1.00 74.62 88 GLU A CA 1
ATOM 726 C C . GLU A 1 88 ? 4.100 -10.654 16.082 1.00 74.62 88 GLU A C 1
ATOM 728 O O . GLU A 1 88 ? 3.822 -10.938 17.246 1.00 74.62 88 GLU A O 1
ATOM 733 N N . PHE A 1 89 ? 3.228 -10.089 15.250 1.00 71.75 89 PHE A N 1
ATOM 734 C CA . PHE A 1 89 ? 1.820 -9.878 15.575 1.00 71.75 89 PHE A CA 1
ATOM 735 C C . PHE A 1 89 ? 0.948 -10.656 14.592 1.00 71.75 89 PHE A C 1
ATOM 737 O O . PHE A 1 89 ? 1.335 -10.752 13.423 1.00 71.75 89 PHE A O 1
ATOM 744 N N . PRO A 1 90 ? -0.216 -11.163 15.029 1.00 72.19 90 PRO A N 1
ATOM 745 C CA . PRO A 1 90 ? -1.194 -11.723 14.110 1.00 72.19 90 PRO A CA 1
ATOM 746 C C . PRO A 1 90 ? -1.662 -10.632 13.138 1.00 72.19 90 PRO A C 1
ATOM 748 O O . PRO A 1 90 ? -2.002 -9.511 13.541 1.00 72.19 90 PRO A O 1
ATOM 751 N N . ASP A 1 91 ? -1.615 -10.961 11.855 1.00 73.94 91 ASP A N 1
ATOM 752 C CA . ASP A 1 91 ? -2.109 -10.158 10.743 1.00 73.94 91 ASP A CA 1
ATOM 753 C C . ASP A 1 91 ? -3.341 -10.816 10.130 1.00 73.94 91 ASP A C 1
ATOM 755 O O . ASP A 1 91 ? -3.627 -11.988 10.364 1.00 73.94 91 ASP A O 1
ATOM 759 N N . ILE A 1 92 ? -4.076 -10.038 9.346 1.00 80.19 92 ILE A N 1
ATOM 760 C CA . ILE A 1 92 ? -5.315 -10.470 8.705 1.00 80.19 92 ILE A CA 1
ATOM 761 C C . ILE A 1 92 ? -5.048 -10.654 7.208 1.00 80.19 92 ILE A C 1
ATOM 763 O O . ILE A 1 92 ? -4.351 -9.824 6.615 1.00 80.19 92 ILE A O 1
ATOM 767 N N . PRO A 1 93 ? -5.661 -11.656 6.554 1.00 79.94 93 PRO A N 1
ATOM 768 C CA . PRO A 1 93 ? -5.553 -11.875 5.108 1.00 79.94 93 PRO A CA 1
ATOM 769 C C . PRO A 1 93 ? -5.779 -10.616 4.266 1.00 79.94 93 PRO A C 1
ATOM 771 O O . PRO A 1 93 ? -4.976 -10.299 3.388 1.00 79.94 93 PRO A O 1
ATOM 774 N N . SER A 1 94 ? -6.812 -9.836 4.597 1.00 81.88 94 SER A N 1
ATOM 775 C CA . SER A 1 94 ? -7.106 -8.551 3.955 1.00 81.88 94 SER A CA 1
ATOM 776 C C . SER A 1 94 ? -5.963 -7.543 4.090 1.00 81.88 94 SER A C 1
ATOM 778 O O . SER A 1 94 ? -5.620 -6.863 3.123 1.00 81.88 94 SER A O 1
ATOM 780 N N . GLY A 1 95 ? -5.334 -7.472 5.266 1.00 82.75 95 GLY A N 1
ATOM 781 C CA . GLY A 1 95 ? -4.194 -6.595 5.527 1.00 82.75 95 GLY A CA 1
ATOM 782 C C . GLY A 1 95 ? -2.950 -7.005 4.738 1.00 82.75 95 GLY A C 1
ATOM 783 O O . GLY A 1 95 ? -2.318 -6.160 4.097 1.00 82.75 95 GLY A O 1
ATOM 784 N N . ALA A 1 96 ? -2.642 -8.303 4.709 1.00 83.06 96 ALA A N 1
ATOM 785 C CA . ALA A 1 96 ? -1.517 -8.853 3.959 1.00 83.06 96 ALA A CA 1
ATOM 786 C C . ALA A 1 96 ? -1.681 -8.664 2.441 1.00 83.06 96 ALA A C 1
ATOM 788 O O . ALA A 1 96 ? -0.752 -8.213 1.760 1.00 83.06 96 ALA A O 1
ATOM 789 N N . ALA A 1 97 ? -2.872 -8.959 1.908 1.00 84.31 97 ALA A N 1
ATOM 790 C CA . ALA A 1 97 ? -3.192 -8.760 0.498 1.00 84.31 97 ALA A CA 1
ATOM 791 C C . ALA A 1 97 ? -3.076 -7.278 0.120 1.00 84.31 97 ALA A C 1
ATOM 793 O O . ALA A 1 97 ? -2.409 -6.927 -0.857 1.00 84.31 97 ALA A O 1
ATOM 794 N N . TYR A 1 98 ? -3.644 -6.397 0.944 1.00 87.00 98 TYR A N 1
ATOM 795 C CA . TYR A 1 98 ? -3.548 -4.959 0.742 1.00 87.00 98 TYR A CA 1
ATOM 796 C C . TYR A 1 98 ? -2.093 -4.481 0.738 1.00 87.00 98 TYR A C 1
ATOM 798 O O . TYR A 1 98 ? -1.669 -3.813 -0.202 1.00 87.00 98 TYR A O 1
ATOM 806 N N . LEU A 1 99 ? -1.284 -4.879 1.724 1.00 85.62 99 LEU A N 1
ATOM 807 C CA . LEU A 1 99 ? 0.127 -4.498 1.798 1.00 85.62 99 LEU A CA 1
ATOM 808 C C . LEU A 1 99 ? 0.921 -4.950 0.562 1.00 85.62 99 LEU A C 1
ATOM 810 O O . LEU A 1 99 ? 1.784 -4.214 0.077 1.00 85.62 99 LEU A O 1
ATOM 814 N N . LYS A 1 100 ? 0.623 -6.144 0.037 1.00 85.69 100 LYS A N 1
ATOM 815 C CA . LYS A 1 100 ? 1.276 -6.692 -1.157 1.00 85.69 100 LYS A CA 1
ATOM 816 C C . LYS A 1 100 ? 0.975 -5.870 -2.413 1.00 85.69 100 LYS A C 1
ATOM 818 O O . LYS A 1 100 ? 1.885 -5.651 -3.215 1.00 85.69 100 LYS A O 1
ATOM 823 N N . TYR A 1 101 ? -0.269 -5.422 -2.591 1.00 86.62 101 TYR A N 1
ATOM 824 C CA . TYR A 1 101 ? -0.722 -4.817 -3.849 1.00 86.62 101 TYR A CA 1
ATOM 825 C C . TYR A 1 101 ? -0.813 -3.281 -3.831 1.00 86.62 101 TYR A C 1
ATOM 827 O O . TYR A 1 101 ? -0.600 -2.662 -4.874 1.00 86.62 101 TYR A O 1
ATOM 835 N N . MET A 1 102 ? -1.033 -2.642 -2.676 1.00 86.88 102 MET A N 1
ATOM 836 C CA . MET A 1 102 ? -1.227 -1.185 -2.554 1.00 86.88 102 MET A CA 1
ATOM 837 C C . MET A 1 102 ? -0.059 -0.381 -3.148 1.00 86.88 102 MET A C 1
ATOM 839 O O . MET A 1 102 ? -0.255 0.653 -3.781 1.00 86.88 102 MET A O 1
ATOM 843 N N . GLY A 1 103 ? 1.174 -0.867 -2.982 1.00 86.75 103 GLY A 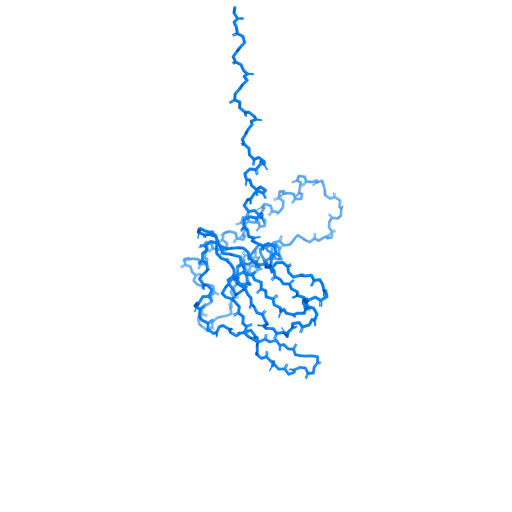N 1
ATOM 844 C CA . GLY A 1 103 ? 2.379 -0.137 -3.380 1.00 86.75 103 GLY A CA 1
ATOM 845 C C . GLY A 1 103 ? 2.681 -0.125 -4.882 1.00 86.75 103 GLY A C 1
ATOM 846 O O . GLY A 1 103 ? 3.695 0.450 -5.275 1.00 86.75 103 GLY A O 1
ATOM 847 N N . ALA A 1 104 ? 1.877 -0.775 -5.730 1.00 86.62 104 ALA A N 1
ATOM 848 C CA . ALA A 1 104 ? 2.179 -0.901 -7.157 1.00 86.62 104 ALA A CA 1
ATOM 849 C C . ALA A 1 104 ? 2.201 0.459 -7.879 1.00 86.62 104 ALA A C 1
ATOM 851 O O . ALA A 1 104 ? 3.151 0.760 -8.609 1.00 86.62 104 ALA A O 1
ATOM 852 N N . VAL A 1 105 ? 1.193 1.301 -7.631 1.00 89.12 105 VAL A N 1
ATOM 853 C CA . VAL A 1 105 ? 1.065 2.628 -8.255 1.00 89.12 105 VAL A CA 1
ATOM 854 C C . VAL A 1 105 ? 2.157 3.572 -7.755 1.00 89.12 105 VAL A C 1
ATOM 856 O O . VAL A 1 105 ? 2.874 4.160 -8.565 1.00 89.12 105 VAL A O 1
ATOM 859 N N . ASP A 1 106 ? 2.359 3.644 -6.438 1.00 90.06 106 ASP A N 1
ATOM 860 C CA . ASP A 1 106 ? 3.400 4.486 -5.834 1.00 90.06 106 ASP A CA 1
ATOM 861 C C . ASP A 1 106 ? 4.801 4.087 -6.305 1.00 90.06 106 ASP A C 1
ATOM 863 O O . ASP A 1 106 ? 5.643 4.943 -6.580 1.00 90.06 106 ASP A O 1
ATOM 867 N N . ARG A 1 107 ? 5.064 2.782 -6.448 1.00 87.31 107 ARG A N 1
ATOM 868 C CA . ARG A 1 107 ? 6.338 2.284 -6.979 1.00 87.31 107 ARG A CA 1
ATOM 869 C C . ARG A 1 107 ? 6.535 2.697 -8.435 1.00 87.31 107 ARG A C 1
ATOM 871 O O . ARG A 1 107 ? 7.634 3.124 -8.791 1.00 87.31 107 ARG A O 1
ATOM 878 N N . ASN A 1 108 ? 5.501 2.598 -9.272 1.00 88.56 108 ASN A N 1
ATOM 879 C CA . ASN A 1 108 ? 5.564 3.092 -10.648 1.00 88.56 108 ASN A CA 1
ATOM 880 C C . ASN A 1 108 ? 5.855 4.605 -10.671 1.00 88.56 108 ASN A C 1
ATOM 882 O O . ASN A 1 108 ? 6.758 5.050 -11.386 1.00 88.56 108 ASN A O 1
ATOM 886 N N . ASP A 1 109 ? 5.181 5.402 -9.837 1.00 88.88 109 ASP A N 1
ATOM 887 C CA . ASP A 1 109 ? 5.427 6.846 -9.771 1.00 88.88 109 ASP A CA 1
ATOM 888 C C . ASP A 1 109 ? 6.859 7.184 -9.327 1.00 88.88 109 ASP A C 1
ATOM 890 O O . ASP A 1 109 ? 7.520 8.021 -9.948 1.00 88.88 109 ASP A O 1
ATOM 894 N N . GLN A 1 110 ? 7.388 6.468 -8.330 1.00 87.62 110 GLN A N 1
ATOM 895 C CA . GLN A 1 110 ? 8.774 6.614 -7.877 1.00 87.62 110 GLN A CA 1
ATOM 896 C C . GLN A 1 110 ? 9.788 6.318 -8.992 1.00 87.62 110 GLN A C 1
ATOM 898 O O . GLN A 1 110 ? 10.756 7.065 -9.153 1.00 87.62 110 GLN A O 1
ATOM 903 N N . LEU A 1 111 ? 9.564 5.268 -9.789 1.00 85.50 111 LEU A N 1
ATOM 904 C CA . LEU A 1 111 ? 10.445 4.876 -10.899 1.00 85.50 111 LEU A CA 1
ATOM 905 C C . LEU A 1 111 ? 10.340 5.809 -12.118 1.00 85.50 111 LEU A C 1
ATOM 907 O O . LEU A 1 111 ? 11.305 5.988 -12.870 1.00 85.50 111 LEU A O 1
ATOM 911 N N . THR A 1 112 ? 9.173 6.422 -12.310 1.00 85.56 112 THR A N 1
ATOM 912 C CA . THR A 1 112 ? 8.876 7.349 -13.415 1.00 85.56 112 THR A CA 1
ATOM 913 C C . THR A 1 112 ? 8.918 8.815 -12.983 1.00 85.56 112 THR A C 1
ATOM 915 O O . THR A 1 112 ? 8.404 9.701 -13.676 1.00 85.56 112 THR A O 1
ATOM 918 N N . LYS A 1 113 ? 9.538 9.095 -11.833 1.00 85.69 113 LYS A N 1
ATOM 919 C CA . LYS A 1 113 ? 9.644 10.436 -11.271 1.00 85.69 113 LYS A CA 1
ATOM 920 C C . LYS A 1 113 ? 10.390 11.361 -12.229 1.00 85.69 113 LYS A C 1
ATOM 922 O O . LYS A 1 113 ? 11.489 11.066 -12.697 1.00 85.69 113 LYS A O 1
ATOM 927 N N . LEU A 1 114 ? 9.785 12.510 -12.515 1.00 77.19 114 LEU A N 1
ATOM 928 C CA . LEU A 1 114 ? 10.407 13.549 -13.328 1.00 77.19 114 LEU A CA 1
ATOM 929 C C . LEU A 1 114 ? 11.376 14.369 -12.468 1.00 77.19 114 LEU A C 1
ATOM 931 O O . LEU A 1 114 ? 11.067 14.717 -11.326 1.00 77.19 114 LEU A O 1
ATOM 935 N N . ASN A 1 115 ? 12.530 14.727 -13.033 1.00 73.56 115 ASN A N 1
ATOM 936 C CA . ASN A 1 115 ? 13.461 15.649 -12.385 1.00 73.56 115 ASN A CA 1
ATOM 937 C C . ASN A 1 115 ? 12.765 16.999 -12.157 1.00 73.56 115 ASN A C 1
ATOM 939 O O . ASN A 1 115 ? 12.340 17.656 -13.110 1.00 73.56 115 ASN A O 1
ATOM 943 N N . LYS A 1 116 ? 12.656 17.404 -10.885 1.00 64.12 116 LYS A N 1
ATOM 944 C CA . LYS A 1 116 ? 11.957 18.628 -10.455 1.00 64.12 116 LYS A CA 1
ATOM 945 C C . LYS A 1 116 ? 12.653 19.923 -10.898 1.00 64.12 116 LYS A C 1
ATOM 947 O O . LYS A 1 116 ? 12.028 20.970 -10.881 1.00 64.12 116 LYS A O 1
ATOM 952 N N . SER A 1 117 ? 13.905 19.854 -11.357 1.00 58.34 117 SER A N 1
ATOM 953 C CA . SER A 1 117 ? 14.763 21.012 -11.661 1.00 58.34 117 SER A CA 1
ATOM 954 C C . SER A 1 117 ? 14.344 21.868 -12.866 1.00 58.34 117 SER A C 1
ATOM 956 O O . SER A 1 117 ? 15.047 22.808 -13.220 1.00 58.34 117 SER A O 1
ATOM 958 N N . LYS A 1 118 ? 13.222 21.571 -13.531 1.00 59.72 118 LYS A N 1
ATOM 959 C CA . LYS A 1 118 ? 12.728 22.343 -14.684 1.00 59.72 118 LYS A CA 1
ATOM 960 C C . LYS A 1 118 ? 11.448 23.082 -14.301 1.00 59.72 118 LYS A C 1
ATOM 962 O O . LYS A 1 118 ? 10.366 22.729 -14.773 1.00 59.72 118 LYS A O 1
ATOM 967 N N . GLU A 1 119 ? 11.581 24.090 -13.441 1.00 58.22 119 GLU A N 1
ATOM 968 C CA . GLU A 1 119 ? 10.452 24.814 -12.833 1.00 58.22 119 GLU A CA 1
ATOM 969 C C . GLU A 1 119 ? 9.567 25.607 -13.818 1.00 58.22 119 GLU A C 1
ATOM 971 O O . GLU A 1 119 ? 8.458 25.983 -13.464 1.00 58.22 119 GLU A O 1
ATOM 976 N N . ALA A 1 120 ? 9.937 25.752 -15.093 1.00 63.16 120 ALA A N 1
ATOM 977 C CA . ALA A 1 120 ? 9.192 26.578 -16.055 1.00 63.16 120 ALA A CA 1
ATOM 978 C C . ALA A 1 120 ? 8.510 25.805 -17.207 1.00 63.16 120 ALA A C 1
ATOM 980 O O . ALA A 1 120 ? 8.428 26.293 -18.335 1.00 63.16 120 ALA A O 1
ATOM 981 N N . MET A 1 121 ? 8.039 24.570 -16.994 1.00 70.50 121 MET A N 1
ATOM 982 C CA . MET A 1 121 ? 7.316 23.847 -18.054 1.00 70.50 121 MET A CA 1
ATOM 983 C C . MET A 1 121 ? 5.801 24.032 -18.008 1.00 70.50 121 MET A C 1
ATOM 985 O O . MET A 1 121 ? 5.155 23.728 -17.007 1.00 70.50 121 MET A O 1
ATOM 989 N N . ARG A 1 122 ? 5.232 24.402 -19.161 1.00 84.19 122 ARG A N 1
ATOM 990 C CA . ARG A 1 122 ? 3.787 24.353 -19.421 1.00 84.19 122 ARG A CA 1
ATOM 991 C C . ARG A 1 122 ? 3.244 22.930 -19.197 1.00 84.19 122 ARG A C 1
ATOM 993 O O . ARG A 1 122 ? 3.928 21.954 -19.517 1.00 84.19 122 ARG A O 1
ATOM 1000 N N . LEU A 1 123 ? 2.019 22.817 -18.675 1.00 85.12 123 LEU A N 1
ATOM 1001 C CA . LEU A 1 123 ? 1.396 21.555 -18.240 1.00 85.12 123 LEU A CA 1
ATOM 1002 C C . LEU A 1 123 ? 1.446 20.449 -19.306 1.00 85.12 123 LEU A C 1
ATOM 1004 O O . LEU A 1 123 ? 1.868 19.336 -19.006 1.00 85.12 123 LEU A O 1
ATOM 1008 N N . TYR A 1 124 ? 1.136 20.763 -20.565 1.00 86.62 124 TYR A N 1
ATOM 1009 C CA . TYR A 1 124 ? 1.173 19.780 -21.656 1.00 86.62 124 TYR A CA 1
ATOM 1010 C C . TYR A 1 124 ? 2.568 19.166 -21.872 1.00 86.62 124 TYR A C 1
ATOM 1012 O O . TYR A 1 124 ? 2.684 17.976 -22.153 1.00 86.62 124 TYR A O 1
ATOM 1020 N N . ARG A 1 125 ? 3.656 19.929 -21.662 1.00 85.50 125 ARG A N 1
ATOM 1021 C CA . ARG A 1 125 ? 5.031 19.393 -21.723 1.00 85.50 125 ARG A CA 1
ATOM 1022 C C . ARG A 1 125 ? 5.343 18.489 -20.529 1.00 85.50 125 ARG A C 1
ATOM 1024 O O . ARG A 1 125 ? 6.111 17.540 -20.677 1.00 85.50 125 ARG A O 1
ATOM 1031 N N . LYS A 1 126 ? 4.767 18.772 -19.353 1.00 85.31 126 LYS A N 1
ATOM 1032 C CA . LYS A 1 126 ? 4.884 17.906 -18.166 1.00 85.31 126 LYS A CA 1
ATOM 1033 C C . LYS A 1 126 ? 4.178 16.571 -18.409 1.00 85.31 126 LYS A C 1
ATOM 1035 O O . LYS A 1 126 ? 4.796 15.530 -18.203 1.00 85.31 126 LYS A O 1
ATOM 1040 N N . ILE A 1 127 ? 2.947 16.615 -18.922 1.00 88.06 127 ILE A N 1
ATOM 1041 C CA . ILE A 1 127 ? 2.163 15.426 -19.284 1.00 88.06 127 ILE A CA 1
ATOM 1042 C C . ILE A 1 127 ? 2.905 14.608 -20.343 1.00 88.06 127 ILE A C 1
ATOM 1044 O O . ILE A 1 127 ? 3.176 13.436 -20.110 1.00 88.06 127 ILE A O 1
ATOM 1048 N N . GLY A 1 128 ? 3.344 15.226 -21.446 1.00 89.75 128 GLY A N 1
ATOM 1049 C CA . GLY A 1 128 ? 4.070 14.519 -22.509 1.00 89.75 128 GLY A CA 1
ATOM 1050 C C . GLY A 1 128 ? 5.336 13.809 -22.014 1.00 89.75 128 GLY A C 1
ATOM 1051 O O . GLY A 1 128 ? 5.602 12.667 -22.379 1.00 89.75 128 GLY A O 1
ATOM 1052 N N . ARG A 1 129 ? 6.097 14.433 -21.104 1.00 87.19 129 ARG A N 1
ATOM 1053 C CA . ARG A 1 129 ? 7.263 13.780 -20.486 1.00 87.19 129 ARG A CA 1
ATOM 1054 C C . ARG A 1 129 ? 6.881 12.649 -19.539 1.00 87.19 129 ARG A C 1
ATOM 1056 O O . ARG A 1 129 ? 7.592 11.650 -19.507 1.00 87.19 129 ARG A O 1
ATOM 1063 N N . LYS A 1 130 ? 5.797 12.789 -18.771 1.00 89.12 130 LYS A N 1
ATOM 1064 C CA . LYS A 1 130 ? 5.303 11.712 -17.901 1.00 89.12 130 LYS A CA 1
ATOM 1065 C C . LYS A 1 130 ? 4.831 10.518 -18.730 1.00 89.12 130 LYS A C 1
ATOM 1067 O O . LYS A 1 130 ? 5.213 9.399 -18.410 1.00 89.12 130 LYS A O 1
ATOM 1072 N N . LEU A 1 131 ? 4.109 10.761 -19.825 1.00 91.44 131 LEU A N 1
ATOM 1073 C CA . LEU A 1 131 ? 3.700 9.724 -20.775 1.00 91.44 131 LEU A CA 1
ATOM 1074 C C . LEU A 1 131 ? 4.912 8.993 -21.358 1.00 91.44 131 LEU A C 1
ATOM 1076 O O . LEU A 1 131 ? 4.937 7.770 -21.346 1.00 91.44 131 LEU A O 1
ATOM 1080 N N . LEU A 1 132 ? 5.965 9.713 -21.763 1.00 91.44 132 LEU A N 1
ATOM 1081 C CA . LEU A 1 132 ? 7.198 9.080 -22.240 1.00 91.44 132 LEU A CA 1
ATOM 1082 C C . LEU A 1 132 ? 7.853 8.188 -21.169 1.00 91.44 132 LEU A C 1
ATOM 1084 O O . LEU A 1 132 ? 8.299 7.087 -21.474 1.00 91.44 132 LEU A O 1
ATOM 1088 N N . GLN A 1 133 ? 7.893 8.630 -19.906 1.00 89.88 133 GLN A N 1
ATOM 1089 C CA . GLN A 1 133 ? 8.418 7.806 -18.808 1.00 89.88 133 GLN A CA 1
ATOM 1090 C C . GLN A 1 133 ? 7.569 6.551 -18.560 1.00 89.88 133 GLN A C 1
ATOM 1092 O O . GLN A 1 133 ? 8.136 5.492 -18.299 1.00 89.88 133 GLN A O 1
ATOM 1097 N N . LEU A 1 134 ? 6.241 6.659 -18.661 1.00 90.94 134 LEU A N 1
ATOM 1098 C CA . LEU A 1 134 ? 5.323 5.522 -18.545 1.00 90.94 134 LEU A CA 1
ATOM 1099 C C . LEU A 1 134 ? 5.488 4.536 -19.710 1.00 90.94 134 LEU A C 1
ATOM 1101 O O . LEU A 1 134 ? 5.517 3.334 -19.476 1.00 90.94 134 LEU A O 1
ATOM 1105 N N . LEU A 1 135 ? 5.672 5.024 -20.942 1.00 92.50 135 LEU A N 1
ATOM 1106 C CA . LEU A 1 135 ? 5.940 4.174 -22.108 1.00 92.50 135 LEU A CA 1
ATOM 1107 C C . LEU A 1 135 ? 7.233 3.370 -21.934 1.00 92.50 135 LEU A C 1
ATOM 1109 O O . LEU A 1 135 ? 7.236 2.163 -22.149 1.00 92.50 135 LEU A O 1
ATOM 1113 N N . ILE A 1 136 ? 8.311 4.020 -21.487 1.00 90.75 136 ILE A N 1
ATOM 1114 C CA . ILE A 1 136 ? 9.585 3.347 -21.196 1.00 90.75 136 ILE A CA 1
ATOM 1115 C C . ILE A 1 136 ? 9.405 2.306 -20.086 1.00 90.75 136 ILE A C 1
ATOM 1117 O O . ILE A 1 136 ? 9.941 1.206 -20.181 1.00 90.75 136 ILE A O 1
ATOM 1121 N N . TYR A 1 137 ? 8.651 2.633 -19.034 1.00 89.75 137 TYR A N 1
ATOM 1122 C CA . TYR A 1 137 ? 8.363 1.687 -17.959 1.00 89.75 137 TYR A CA 1
ATOM 1123 C C . TYR A 1 137 ? 7.579 0.467 -18.463 1.00 89.75 137 TYR A C 1
ATOM 1125 O O . TYR A 1 137 ? 7.960 -0.661 -18.165 1.00 89.75 137 TYR A O 1
ATOM 1133 N N . ASN A 1 138 ? 6.548 0.669 -19.285 1.00 91.19 138 ASN A N 1
ATOM 1134 C CA . ASN A 1 138 ? 5.777 -0.426 -19.874 1.00 91.19 138 ASN A CA 1
ATOM 1135 C C . ASN A 1 138 ? 6.635 -1.284 -20.814 1.00 91.19 138 ASN A C 1
ATOM 1137 O O . ASN A 1 138 ? 6.554 -2.507 -20.762 1.00 91.19 138 ASN A O 1
ATOM 1141 N N . ALA A 1 139 ? 7.505 -0.667 -21.620 1.00 90.69 139 ALA A N 1
ATOM 1142 C CA . ALA A 1 139 ? 8.455 -1.390 -22.465 1.00 90.69 139 ALA A CA 1
ATOM 1143 C C . ALA A 1 139 ? 9.432 -2.238 -21.633 1.00 90.69 139 ALA A C 1
ATOM 1145 O O . ALA A 1 139 ? 9.703 -3.380 -21.987 1.00 90.69 139 ALA A O 1
ATOM 1146 N N . TYR A 1 140 ? 9.896 -1.723 -20.492 1.00 88.00 140 TYR A N 1
ATOM 1147 C CA . TYR A 1 140 ? 10.729 -2.472 -19.550 1.00 88.00 140 TYR A CA 1
ATOM 1148 C C . TYR A 1 140 ? 9.981 -3.659 -18.920 1.00 88.00 140 TYR A C 1
ATOM 1150 O O . TYR A 1 140 ? 10.552 -4.736 -18.757 1.00 88.00 140 TYR A O 1
ATOM 1158 N N . VAL A 1 141 ? 8.698 -3.495 -18.582 1.00 87.56 141 VAL A N 1
ATOM 1159 C CA . VAL A 1 141 ? 7.861 -4.597 -18.074 1.00 87.56 141 VAL A CA 1
ATOM 1160 C C . VAL A 1 141 ? 7.670 -5.678 -19.143 1.00 87.56 141 VAL A C 1
ATOM 1162 O O . VAL A 1 141 ? 7.808 -6.857 -18.828 1.00 87.56 141 VAL A O 1
ATOM 1165 N N . LEU A 1 142 ? 7.420 -5.288 -20.398 1.00 88.88 142 LEU A N 1
ATOM 1166 C CA . LEU A 1 142 ? 7.294 -6.212 -21.532 1.00 88.88 142 LEU A CA 1
ATOM 1167 C C . LEU A 1 142 ? 8.611 -6.923 -21.863 1.00 88.88 142 LEU A C 1
ATOM 1169 O O . LEU A 1 142 ? 8.613 -8.118 -22.128 1.00 88.88 142 LEU A O 1
ATOM 1173 N N . GLU A 1 143 ? 9.748 -6.226 -21.816 1.00 85.88 143 GLU A N 1
ATOM 1174 C CA . GLU A 1 143 ? 11.053 -6.888 -21.935 1.00 85.88 143 GLU A CA 1
ATOM 1175 C C . GLU A 1 143 ? 11.219 -7.915 -20.809 1.00 85.88 143 GLU A C 1
ATOM 1177 O O . GLU A 1 143 ? 11.687 -9.017 -21.057 1.00 85.88 143 GLU A O 1
ATOM 1182 N N . GLY A 1 144 ? 10.762 -7.584 -19.598 1.00 82.69 144 GLY A N 1
ATOM 1183 C CA . GLY A 1 144 ? 10.841 -8.441 -18.416 1.00 82.69 144 GLY A CA 1
ATOM 1184 C C . GLY A 1 144 ? 10.005 -9.712 -18.467 1.00 82.69 144 GLY A C 1
ATOM 1185 O O . GLY A 1 144 ? 10.343 -10.677 -17.786 1.00 82.69 144 GLY A O 1
ATOM 1186 N N . SER A 1 145 ? 8.923 -9.724 -19.252 1.00 82.88 145 SER A N 1
ATOM 1187 C CA . SER A 1 145 ? 8.110 -10.927 -19.447 1.00 82.88 145 SER A CA 1
ATOM 1188 C C . SER A 1 145 ? 8.720 -11.892 -20.465 1.00 82.88 145 SER A C 1
ATOM 1190 O O . SER A 1 145 ? 8.423 -13.082 -20.419 1.00 82.88 145 SER A O 1
ATOM 1192 N N . VAL A 1 146 ? 9.581 -11.400 -21.361 1.00 83.56 146 VAL A N 1
ATOM 1193 C CA . VAL A 1 146 ? 10.281 -12.209 -22.375 1.00 83.56 146 VAL A CA 1
ATOM 1194 C C . VAL A 1 146 ? 11.695 -12.581 -21.915 1.00 83.56 146 VAL A C 1
ATOM 1196 O O . VAL A 1 146 ? 12.184 -13.675 -22.187 1.00 83.56 146 VAL A O 1
ATOM 1199 N N . ILE A 1 147 ? 12.368 -11.667 -21.218 1.00 78.50 147 ILE A N 1
ATOM 1200 C CA . ILE A 1 147 ? 13.735 -11.787 -20.725 1.00 78.50 147 ILE A CA 1
ATOM 1201 C C . ILE A 1 147 ? 13.737 -11.509 -19.226 1.00 78.50 147 ILE A C 1
ATOM 1203 O O . ILE A 1 147 ? 13.488 -10.389 -18.791 1.00 78.50 147 ILE A O 1
ATOM 1207 N N . GLU A 1 148 ? 14.127 -12.500 -18.429 1.00 72.44 148 GLU A N 1
ATOM 1208 C CA . GLU A 1 148 ? 14.263 -12.302 -16.989 1.00 72.44 148 GLU A CA 1
ATOM 1209 C C . GLU A 1 148 ? 15.287 -11.199 -16.671 1.00 72.44 148 GLU A C 1
ATOM 1211 O O . GLU A 1 148 ? 16.471 -11.286 -17.022 1.00 72.44 148 GLU A O 1
ATOM 1216 N N . HIS A 1 149 ? 14.826 -10.162 -15.965 1.00 68.94 149 HIS A N 1
ATOM 1217 C CA . HIS A 1 149 ? 15.661 -9.050 -15.486 1.00 68.94 149 HIS A CA 1
ATOM 1218 C C . HIS A 1 149 ? 16.617 -9.454 -14.354 1.00 68.94 149 HIS A C 1
ATOM 1220 O O . HIS A 1 149 ? 17.575 -8.732 -14.064 1.00 68.94 149 HIS A O 1
ATOM 1226 N N . GLU A 1 150 ? 16.368 -10.604 -13.724 1.00 67.12 150 GLU A N 1
ATOM 1227 C CA . GLU A 1 150 ? 17.110 -11.161 -12.587 1.00 67.12 150 GLU A CA 1
ATOM 1228 C C . GLU A 1 150 ? 17.757 -12.504 -12.951 1.00 67.12 150 GLU A C 1
ATOM 1230 O O . GLU A 1 150 ? 17.505 -13.532 -12.331 1.00 67.12 150 GLU A O 1
ATOM 1235 N N . ARG A 1 151 ? 18.622 -12.509 -13.972 1.00 66.38 151 ARG A N 1
ATOM 1236 C CA . ARG A 1 151 ? 19.378 -13.721 -14.320 1.00 66.38 151 ARG A CA 1
ATOM 1237 C C . ARG A 1 151 ? 20.341 -14.104 -13.184 1.00 66.38 151 ARG A C 1
ATOM 1239 O O . ARG A 1 151 ? 21.072 -13.225 -12.706 1.00 66.38 151 ARG A O 1
ATOM 1246 N N . PRO A 1 152 ? 20.435 -15.391 -12.803 1.00 59.28 152 PRO A N 1
ATOM 1247 C CA . PRO A 1 152 ? 21.376 -15.833 -11.780 1.00 59.28 152 PRO A CA 1
ATOM 1248 C C . PRO A 1 152 ? 22.813 -15.464 -12.179 1.00 59.28 152 PRO A C 1
ATOM 1250 O O . PRO A 1 152 ? 23.236 -15.659 -13.318 1.00 59.28 152 PRO A O 1
ATOM 1253 N N . GLY A 1 153 ? 23.557 -14.868 -11.243 1.00 61.81 153 GLY A N 1
ATOM 1254 C CA . GLY A 1 153 ? 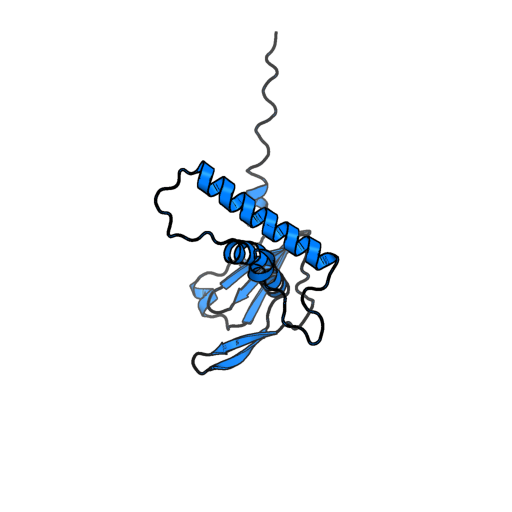24.954 -14.468 -11.447 1.00 61.81 153 GLY A CA 1
ATOM 1255 C C . GLY A 1 153 ? 25.175 -13.155 -12.212 1.00 61.81 153 GLY A C 1
ATOM 1256 O O . GLY A 1 153 ? 26.326 -12.759 -12.395 1.00 61.81 153 GLY A O 1
ATOM 1257 N N . LYS A 1 154 ? 24.121 -12.439 -12.637 1.00 64.06 154 LYS A N 1
ATOM 1258 C CA . LYS A 1 154 ? 24.244 -11.098 -13.239 1.00 64.06 154 LYS A CA 1
ATOM 1259 C C . LYS A 1 154 ? 23.535 -10.042 -12.395 1.00 64.06 154 LYS A C 1
ATOM 1261 O O . LYS A 1 154 ? 22.514 -10.293 -11.766 1.00 64.06 154 LYS A O 1
ATOM 1266 N N . ARG A 1 155 ? 24.078 -8.820 -12.387 1.00 59.53 155 ARG A N 1
ATOM 1267 C CA . ARG A 1 155 ? 23.439 -7.678 -11.717 1.00 59.53 155 ARG A CA 1
ATOM 1268 C C . ARG A 1 155 ? 22.110 -7.365 -12.406 1.00 59.53 155 ARG A C 1
ATOM 1270 O O . ARG A 1 155 ? 22.105 -7.176 -13.622 1.00 59.53 155 ARG A O 1
ATOM 1277 N N . LYS A 1 156 ? 21.041 -7.234 -11.613 1.00 65.88 156 LYS A N 1
ATOM 1278 C CA . LYS A 1 156 ? 19.706 -6.820 -12.064 1.00 65.88 156 LYS A CA 1
ATOM 1279 C C . LYS A 1 156 ? 19.792 -5.633 -13.025 1.00 65.88 156 LYS A C 1
ATOM 1281 O O . LYS A 1 156 ? 20.505 -4.652 -12.763 1.00 65.88 156 LYS A O 1
ATOM 1286 N N . ARG A 1 157 ? 19.108 -5.736 -14.166 1.00 67.44 157 ARG A N 1
ATOM 1287 C CA . ARG A 1 157 ? 19.023 -4.629 -15.121 1.00 67.44 157 ARG A CA 1
ATOM 1288 C C . ARG A 1 157 ? 18.004 -3.621 -14.596 1.00 67.44 157 ARG A C 1
ATOM 1290 O O . ARG A 1 157 ? 16.808 -3.812 -14.735 1.00 67.44 157 ARG A O 1
ATOM 1297 N N . ASP A 1 158 ? 18.486 -2.562 -13.953 1.00 75.88 158 ASP A N 1
ATOM 1298 C CA . ASP A 1 158 ? 17.612 -1.499 -13.448 1.00 75.88 158 ASP A CA 1
ATOM 1299 C C . ASP A 1 158 ? 17.016 -0.667 -14.594 1.00 75.88 158 ASP A C 1
ATOM 1301 O O . ASP A 1 158 ? 17.653 -0.481 -15.633 1.00 75.88 158 ASP A O 1
ATOM 1305 N N . LEU A 1 159 ? 15.847 -0.056 -14.366 1.00 77.25 159 LEU A N 1
ATOM 1306 C CA . LEU A 1 159 ? 15.171 0.828 -15.331 1.00 77.25 159 LEU A CA 1
ATOM 1307 C C . LEU A 1 159 ? 16.085 1.955 -15.857 1.00 77.25 159 LEU A C 1
ATOM 1309 O O . LEU A 1 159 ? 15.946 2.403 -16.991 1.00 77.25 159 LEU A O 1
ATOM 1313 N N . LEU A 1 160 ? 17.051 2.410 -15.053 1.00 78.06 160 LEU A N 1
ATOM 1314 C CA . LEU A 1 160 ? 18.055 3.393 -15.475 1.00 78.06 160 LEU A CA 1
ATOM 1315 C C . LEU A 1 160 ? 18.981 2.862 -16.581 1.00 78.06 160 LEU A C 1
ATOM 1317 O O . LEU A 1 160 ? 19.306 3.610 -17.493 1.00 78.06 160 LEU A O 1
ATOM 1321 N N . LYS A 1 161 ? 19.363 1.580 -16.530 1.00 77.94 161 LYS A N 1
ATOM 1322 C CA . LYS A 1 161 ? 20.148 0.904 -17.579 1.00 77.94 161 LYS A CA 1
ATOM 1323 C C . LYS A 1 161 ? 19.314 0.498 -18.796 1.00 77.94 161 LYS A C 1
ATOM 1325 O O . LYS A 1 161 ? 19.870 0.051 -19.788 1.00 77.94 161 LYS A O 1
ATOM 1330 N N . PHE A 1 162 ? 17.992 0.531 -18.682 1.00 79.00 162 PHE A N 1
ATOM 1331 C CA . PHE A 1 162 ? 17.092 0.350 -19.819 1.00 79.00 162 PHE A CA 1
ATOM 1332 C C . PHE A 1 162 ? 16.880 1.669 -20.577 1.00 79.00 162 PHE A C 1
ATOM 1334 O O . PHE A 1 162 ? 16.693 1.669 -21.786 1.00 79.00 162 PHE A O 1
ATOM 1341 N N . LYS A 1 163 ? 16.923 2.800 -19.858 1.00 78.00 163 LYS A N 1
ATOM 1342 C CA . LYS A 1 163 ? 16.793 4.156 -20.417 1.00 78.00 163 LYS A CA 1
ATOM 1343 C C . LYS A 1 163 ? 18.022 4.640 -21.197 1.00 78.00 163 LYS A C 1
ATOM 1345 O O . LYS A 1 163 ? 17.855 5.512 -22.046 1.00 78.00 163 LYS A O 1
ATOM 1350 N N . LEU A 1 164 ? 19.212 4.175 -20.812 1.00 66.75 164 LEU A N 1
ATOM 1351 C CA . LEU A 1 164 ? 20.515 4.513 -21.402 1.00 66.75 164 LEU A CA 1
ATOM 1352 C C . LEU A 1 164 ? 20.893 3.483 -22.463 1.00 66.75 164 LEU A C 1
ATOM 1354 O O . LEU A 1 164 ? 21.396 3.922 -23.516 1.00 66.75 164 LEU A O 1
#

Sequence (164 aa):
MSDSESDLDEWSDAEYVDDLKAFDLDLVKSKSEARKLPRGYFDWRQYDDMIATCWKDKKMVYFLSTCNVPEKENLTVKRHNKYCTVAEFPDIPSGAAYLKYMGAVDRNDQLTKLNKSKEAMRLYRKIGRKLLQLLIYNAYVLEGSVIEHERPGKRKRDLLKFKL

Secondary structure (DSSP, 8-state):
------SSSSSSTTHHHHHHHHS-GGGS--TTHHHHSPTT-EEEEEETTEEEEEEESSSEEEEEESS--TTS---EEEEE-TTS-EEEEE--HHHHHHHHHHHHHHHHHHHTPPPTT-TT--HHHHHHHHHHHHHHHHHHHHHHHHS-SS-TTS----HHHHH-

InterPro domains:
  IPR029526 PiggyBac transposable element-derived protein [PF13843] (34-140)

Radius of gyration: 23.74 Å; chains: 1; bounding box: 72×45×54 Å

Organism: Magallana gigas (NCBI:txid29159)